Protein AF-A0A0H5RBF5-F1 (afdb_monomer_lite)

Organism: NCBI:txid70186

Foldseek 3Di:
DPPCDPLNVVLVVLVVVLVVLVVVLVVCVVPPVVVNVVSVVVNVVSVVVNVVSVVVCVVPVLNVVCVVCLVVVCLLVDDPVVCCVPNVDPPVVSVVVNVVSVVVVVVD

Sequence (108 aa):
MARVSIRASLLADAERTLRAVLMQYGLCQFRNRRRAAMLLRSTNNLVQLILCIRQVRNINPRRRLIRDLGALRILPFFDVDEFLQEVRVSQPTFACMKLKIVQCFITI

Structure (mmCIF, N/CA/C/O backbone):
data_AF-A0A0H5RBF5-F1
#
_entry.id   AF-A0A0H5RBF5-F1
#
loop_
_atom_site.group_PDB
_atom_site.id
_atom_site.type_symbol
_atom_site.label_atom_id
_atom_site.label_alt_id
_atom_site.label_comp_id
_atom_site.label_asym_id
_atom_site.label_entity_id
_atom_site.label_seq_id
_atom_site.pdbx_PDB_ins_code
_atom_site.Cartn_x
_atom_site.Cartn_y
_atom_site.Cartn_z
_atom_site.occupancy
_atom_site.B_iso_or_equiv
_atom_site.auth_seq_id
_atom_site.auth_comp_id
_atom_site.auth_asym_id
_atom_site.auth_atom_id
_atom_site.pdbx_PDB_model_num
ATOM 1 N N . MET A 1 1 ? 21.710 -10.453 -3.126 1.00 37.41 1 MET A N 1
ATOM 2 C CA . MET A 1 1 ? 20.642 -9.740 -2.385 1.00 37.41 1 MET A CA 1
ATOM 3 C C . MET A 1 1 ? 19.960 -8.754 -3.320 1.00 37.41 1 MET A C 1
ATOM 5 O O . MET A 1 1 ? 20.635 -7.875 -3.845 1.00 37.41 1 MET A O 1
ATOM 9 N N . ALA A 1 2 ? 18.662 -8.914 -3.590 1.00 39.25 2 ALA A N 1
ATOM 10 C CA . ALA A 1 2 ? 17.923 -7.949 -4.404 1.00 39.25 2 ALA A CA 1
ATOM 11 C C . ALA A 1 2 ? 17.977 -6.570 -3.724 1.00 39.25 2 ALA A C 1
ATOM 13 O O . ALA A 1 2 ? 17.593 -6.452 -2.562 1.00 39.25 2 ALA A O 1
ATOM 14 N N . ARG A 1 3 ? 18.474 -5.534 -4.416 1.00 44.75 3 ARG A N 1
ATOM 15 C CA . ARG A 1 3 ? 18.419 -4.146 -3.928 1.00 44.75 3 ARG A CA 1
ATOM 16 C C . ARG A 1 3 ? 16.952 -3.733 -3.829 1.00 44.75 3 ARG A C 1
ATOM 18 O O . ARG A 1 3 ? 16.362 -3.272 -4.806 1.00 44.75 3 ARG A O 1
ATOM 25 N N . VAL A 1 4 ? 16.344 -3.921 -2.661 1.00 55.50 4 VAL A N 1
ATOM 26 C CA . VAL A 1 4 ? 15.023 -3.367 -2.374 1.00 55.50 4 VAL A CA 1
ATOM 27 C C . VAL A 1 4 ? 15.197 -1.854 -2.362 1.00 55.50 4 VAL A C 1
ATOM 29 O O . VAL A 1 4 ? 15.941 -1.311 -1.551 1.00 55.50 4 VAL A O 1
ATOM 32 N N . SER A 1 5 ? 14.567 -1.161 -3.311 1.00 71.94 5 SER A N 1
ATOM 33 C CA . SER A 1 5 ? 14.595 0.303 -3.323 1.00 71.94 5 SER A CA 1
ATOM 34 C C . SER A 1 5 ? 14.095 0.823 -1.971 1.00 71.94 5 SER A C 1
ATOM 36 O O . SER A 1 5 ? 13.079 0.320 -1.493 1.00 71.94 5 SER A O 1
ATOM 38 N N . ILE A 1 6 ? 14.745 1.838 -1.392 1.00 75.50 6 ILE A N 1
ATOM 39 C CA . ILE A 1 6 ? 14.357 2.464 -0.107 1.00 75.50 6 ILE A CA 1
ATOM 40 C C . ILE A 1 6 ? 12.849 2.753 -0.068 1.00 75.50 6 ILE A C 1
ATOM 42 O O . ILE A 1 6 ? 12.163 2.460 0.902 1.00 75.50 6 ILE A O 1
ATOM 46 N N . ARG A 1 7 ? 12.299 3.212 -1.194 1.00 73.00 7 ARG A N 1
ATOM 47 C CA . ARG A 1 7 ? 10.864 3.436 -1.400 1.00 73.00 7 ARG A CA 1
ATOM 48 C C . ARG A 1 7 ? 9.990 2.188 -1.211 1.00 73.00 7 ARG A C 1
ATOM 50 O O . ARG A 1 7 ? 8.898 2.291 -0.669 1.00 73.00 7 ARG A O 1
ATOM 57 N N . ALA A 1 8 ? 10.425 1.032 -1.707 1.00 73.56 8 ALA A N 1
ATOM 58 C CA . ALA A 1 8 ? 9.702 -0.229 -1.542 1.00 73.56 8 ALA A CA 1
ATOM 59 C C . ALA A 1 8 ? 9.747 -0.719 -0.088 1.00 73.56 8 ALA A C 1
ATOM 61 O O . ALA A 1 8 ? 8.741 -1.234 0.387 1.00 73.56 8 ALA A O 1
ATOM 62 N N . SER A 1 9 ? 10.861 -0.489 0.622 1.00 79.25 9 SER A N 1
ATOM 63 C CA . SER A 1 9 ? 10.934 -0.721 2.073 1.00 79.25 9 SER A CA 1
ATOM 64 C C . SER A 1 9 ? 9.962 0.192 2.818 1.00 79.25 9 SER A C 1
ATOM 66 O O . SER A 1 9 ? 9.097 -0.299 3.531 1.00 79.25 9 SER A O 1
ATOM 68 N N . LEU A 1 10 ? 10.012 1.503 2.550 1.00 81.69 10 LEU A N 1
ATOM 69 C CA . LEU A 1 10 ? 9.112 2.491 3.154 1.00 81.69 10 LEU A CA 1
ATOM 70 C C . LEU A 1 10 ? 7.634 2.154 2.926 1.00 81.69 10 LEU A C 1
ATOM 72 O O . LEU A 1 10 ? 6.821 2.291 3.834 1.00 81.69 10 LEU A O 1
ATOM 76 N N . LEU A 1 11 ? 7.278 1.696 1.724 1.00 85.44 11 LEU A N 1
ATOM 77 C CA . LEU A 1 11 ? 5.909 1.295 1.412 1.00 85.44 11 LEU A CA 1
ATOM 78 C C . LEU A 1 11 ? 5.495 0.025 2.166 1.00 85.44 11 LEU A C 1
ATOM 80 O O . LEU A 1 11 ? 4.389 -0.025 2.695 1.00 85.44 11 LEU A O 1
ATOM 84 N N . ALA A 1 12 ? 6.373 -0.975 2.256 1.00 84.19 12 ALA A N 1
ATOM 85 C CA . ALA A 1 12 ? 6.096 -2.191 3.017 1.00 84.19 12 ALA A CA 1
ATOM 86 C C . ALA A 1 12 ? 5.942 -1.906 4.522 1.00 84.19 12 ALA A C 1
ATOM 88 O O . ALA A 1 12 ? 5.040 -2.444 5.165 1.00 84.19 12 ALA A O 1
ATOM 89 N N . ASP A 1 13 ? 6.776 -1.028 5.078 1.00 89.00 13 ASP A N 1
ATOM 90 C CA . ASP A 1 13 ? 6.721 -0.648 6.491 1.00 89.00 13 ASP A CA 1
ATOM 91 C C . ASP A 1 13 ? 5.478 0.202 6.803 1.00 89.00 13 ASP A C 1
ATOM 93 O O . ASP A 1 13 ? 4.802 -0.020 7.814 1.00 89.00 13 ASP A O 1
ATOM 97 N N . ALA A 1 14 ? 5.094 1.101 5.892 1.00 87.50 14 ALA A N 1
ATOM 98 C CA . ALA A 1 14 ? 3.827 1.824 5.972 1.00 87.50 14 ALA A CA 1
ATOM 99 C C . ALA A 1 14 ? 2.616 0.869 5.909 1.00 87.50 14 ALA A C 1
ATOM 101 O O . ALA A 1 14 ? 1.680 0.980 6.693 1.00 87.50 14 ALA A O 1
ATOM 102 N N . GLU A 1 15 ? 2.621 -0.138 5.035 1.00 89.06 15 GLU A N 1
ATOM 103 C CA . GLU A 1 15 ? 1.514 -1.103 4.967 1.00 89.06 15 GLU A CA 1
ATOM 104 C C . GLU A 1 15 ? 1.416 -1.983 6.226 1.00 89.06 15 GLU A C 1
ATOM 106 O O . GLU A 1 15 ? 0.312 -2.294 6.682 1.00 89.06 15 GLU A O 1
ATOM 111 N N . ARG A 1 16 ? 2.549 -2.355 6.836 1.00 92.12 16 ARG A N 1
ATOM 112 C CA . ARG A 1 16 ? 2.571 -3.087 8.116 1.00 92.12 16 ARG A CA 1
ATOM 113 C C . ARG A 1 16 ? 2.011 -2.251 9.263 1.00 92.12 16 ARG A C 1
ATOM 115 O O . ARG A 1 16 ? 1.180 -2.741 10.027 1.00 92.12 16 ARG A O 1
ATOM 122 N N . THR A 1 17 ? 2.434 -0.993 9.368 1.00 92.62 17 THR A N 1
ATOM 123 C CA . THR A 1 17 ? 1.946 -0.073 10.406 1.00 92.62 17 THR A CA 1
ATOM 124 C C . THR A 1 17 ? 0.454 0.218 10.246 1.00 92.62 17 THR A C 1
ATOM 126 O O . THR A 1 17 ? -0.265 0.218 11.245 1.00 92.62 17 THR A O 1
ATOM 129 N N . LEU A 1 18 ? -0.051 0.331 9.012 1.00 91.56 18 LEU A N 1
ATOM 130 C CA . LEU A 1 18 ? -1.485 0.481 8.745 1.00 91.56 18 LEU A CA 1
ATOM 131 C C . LEU A 1 18 ? -2.309 -0.666 9.338 1.00 91.56 18 LEU A C 1
ATOM 133 O O . LEU A 1 18 ? -3.311 -0.429 10.010 1.00 91.56 18 LEU A O 1
ATOM 137 N N . ARG A 1 19 ? -1.873 -1.914 9.125 1.00 91.88 19 ARG A N 1
ATOM 138 C CA . ARG A 1 19 ? -2.563 -3.102 9.654 1.00 91.88 19 ARG A CA 1
ATOM 139 C C . ARG A 1 19 ? -2.601 -3.099 11.180 1.00 91.88 19 ARG A C 1
ATOM 141 O O . ARG A 1 19 ? -3.652 -3.367 11.757 1.00 91.88 19 ARG A O 1
ATOM 148 N N . ALA A 1 20 ? -1.486 -2.756 11.825 1.00 92.38 20 ALA A N 1
ATOM 149 C CA . ALA A 1 20 ? -1.410 -2.687 13.282 1.00 92.38 20 ALA A CA 1
ATOM 150 C C . ALA A 1 20 ? -2.366 -1.626 13.858 1.00 92.38 20 ALA A C 1
ATOM 152 O O . ALA A 1 20 ? -3.091 -1.898 14.815 1.00 92.38 20 ALA A O 1
ATOM 153 N N . VAL A 1 21 ? -2.420 -0.438 13.248 1.00 91.31 21 VAL A N 1
ATOM 154 C CA . VAL A 1 21 ? -3.312 0.649 13.685 1.00 91.31 21 VAL A CA 1
ATOM 155 C C . VAL A 1 21 ? -4.784 0.289 13.456 1.00 91.31 21 VAL A C 1
ATOM 157 O O . VAL A 1 21 ? -5.608 0.530 14.337 1.00 91.31 21 VAL A O 1
ATOM 160 N N . LEU A 1 22 ? -5.120 -0.347 12.330 1.00 90.44 22 LEU A N 1
ATOM 161 C CA . LEU A 1 22 ? -6.482 -0.816 12.046 1.00 90.44 22 LEU A CA 1
ATOM 162 C C . LEU A 1 22 ? -6.959 -1.869 13.053 1.00 90.44 22 LEU A C 1
ATOM 164 O O . LEU A 1 22 ? -8.096 -1.800 13.520 1.00 90.44 22 LEU A O 1
ATOM 168 N N . MET A 1 23 ? -6.091 -2.807 13.444 1.00 92.31 23 MET A N 1
ATOM 169 C CA . MET A 1 23 ? -6.410 -3.768 14.505 1.00 92.31 23 MET A CA 1
ATOM 170 C C . MET A 1 23 ? -6.664 -3.061 15.841 1.00 92.31 23 MET A C 1
ATOM 172 O O . MET A 1 23 ? -7.667 -3.328 16.504 1.00 92.31 23 MET A O 1
ATOM 176 N N . GLN A 1 24 ? -5.806 -2.108 16.222 1.00 90.88 24 GLN A N 1
ATOM 177 C CA . GLN A 1 24 ? -6.004 -1.319 17.442 1.00 90.88 24 GLN A CA 1
ATOM 178 C C . GLN A 1 24 ? -7.305 -0.511 17.404 1.00 90.88 24 GLN A C 1
ATOM 180 O O . GLN A 1 24 ? -7.985 -0.399 18.426 1.00 90.88 24 GLN A O 1
ATOM 185 N N . TYR A 1 25 ? -7.671 0.031 16.241 1.00 92.06 25 TYR A N 1
ATOM 186 C CA . TYR A 1 25 ? -8.935 0.732 16.043 1.00 92.06 25 TYR A CA 1
ATOM 187 C C . TYR A 1 25 ? -10.132 -0.202 16.262 1.00 92.06 25 TYR A C 1
ATOM 189 O O . TYR A 1 25 ? -11.011 0.130 17.060 1.00 92.06 25 TYR A O 1
ATOM 197 N N . GLY A 1 26 ? -10.122 -1.390 15.645 1.00 89.50 26 GLY A N 1
ATOM 198 C CA . GLY A 1 26 ? -11.180 -2.392 15.801 1.00 89.50 26 GLY A CA 1
ATOM 199 C C . GLY A 1 26 ? -11.394 -2.828 17.254 1.00 89.50 26 GLY A C 1
ATOM 200 O O . GLY A 1 26 ? -12.529 -3.026 17.679 1.00 89.50 26 GLY A O 1
ATOM 201 N N . LEU A 1 27 ? -10.322 -2.892 18.050 1.00 90.94 27 LEU A N 1
ATOM 202 C CA . LEU A 1 27 ? -10.406 -3.171 19.488 1.00 90.94 27 LEU A CA 1
ATOM 203 C C . LEU A 1 27 ? -10.899 -1.961 20.301 1.00 90.94 27 LEU A C 1
ATOM 205 O O . LEU A 1 27 ? -11.657 -2.108 21.260 1.00 90.94 27 LEU A O 1
ATOM 20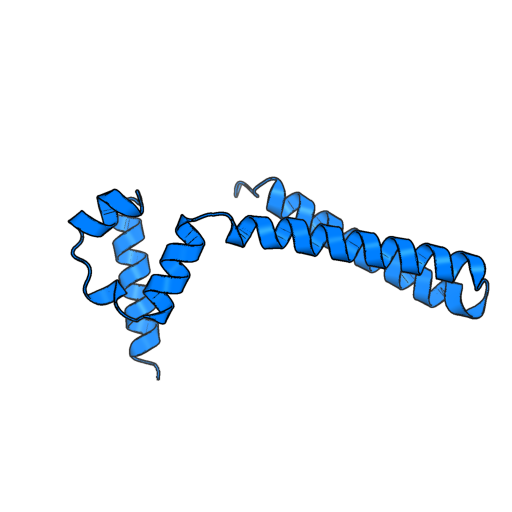9 N N . CYS A 1 28 ? -10.473 -0.747 19.942 1.00 90.88 28 CYS A N 1
ATOM 210 C CA . CYS A 1 28 ? -10.785 0.463 20.706 1.00 90.88 28 CYS A CA 1
ATOM 211 C C . CYS A 1 28 ? -12.184 1.029 20.434 1.00 90.88 28 CYS A C 1
ATOM 213 O O . CYS A 1 28 ? -12.706 1.729 21.304 1.00 90.88 28 CYS A O 1
ATOM 215 N N . GLN A 1 29 ? -12.802 0.746 19.282 1.00 90.62 29 GLN A N 1
ATOM 216 C CA . GLN A 1 29 ? -14.084 1.355 18.891 1.00 90.62 29 GLN A CA 1
ATOM 217 C C . GLN A 1 29 ? -15.223 1.090 19.888 1.00 90.62 29 GLN A C 1
ATOM 219 O O . GLN A 1 29 ? -16.091 1.943 20.070 1.00 90.62 29 GLN A O 1
ATOM 224 N N . PHE A 1 30 ? -15.172 -0.045 20.591 1.00 89.56 30 PHE A N 1
ATOM 225 C CA . PHE A 1 30 ? -16.202 -0.457 21.547 1.00 89.56 30 PHE A CA 1
ATOM 226 C C . PHE A 1 30 ? -15.916 -0.042 22.997 1.00 89.56 30 PHE A C 1
ATOM 228 O O . PHE A 1 30 ? -16.847 0.052 23.789 1.00 89.56 30 PHE A O 1
ATOM 235 N N . ARG A 1 31 ? -14.651 0.227 23.363 1.00 90.94 31 ARG A N 1
ATOM 236 C CA . ARG A 1 31 ? -14.266 0.594 24.746 1.00 90.94 31 ARG A CA 1
ATOM 237 C C . ARG A 1 31 ? -13.958 2.076 24.924 1.00 90.94 31 ARG A C 1
ATOM 239 O O . ARG A 1 31 ? -14.214 2.627 25.986 1.00 90.94 31 ARG A O 1
ATOM 246 N N . ASN A 1 32 ? -13.366 2.728 23.923 1.00 90.75 32 ASN A N 1
ATOM 247 C CA . ASN A 1 32 ? -12.904 4.106 24.048 1.00 90.75 32 ASN A CA 1
ATOM 248 C C . ASN A 1 32 ? -13.009 4.854 22.713 1.00 90.75 32 ASN A C 1
ATOM 250 O O . ASN A 1 32 ? -12.073 4.881 21.907 1.00 90.75 32 ASN A O 1
ATOM 254 N N . ARG A 1 33 ? -14.150 5.526 22.513 1.00 89.56 33 ARG A N 1
ATOM 255 C CA . ARG A 1 33 ? -14.451 6.286 21.289 1.00 89.56 33 ARG A CA 1
ATOM 256 C C . ARG A 1 33 ? -13.445 7.403 21.001 1.00 89.56 33 ARG A C 1
ATOM 258 O O . ARG A 1 33 ? -13.125 7.632 19.839 1.00 89.56 33 ARG A O 1
ATOM 265 N N . ARG A 1 34 ? -12.897 8.068 22.029 1.00 92.06 34 ARG A N 1
ATOM 266 C CA . ARG A 1 34 ? -11.879 9.122 21.840 1.00 92.06 34 ARG A CA 1
ATOM 267 C C . ARG A 1 34 ? -10.591 8.547 21.256 1.00 92.06 34 ARG A C 1
ATOM 269 O O . ARG A 1 34 ? -10.061 9.083 20.286 1.00 92.06 34 ARG A O 1
ATOM 276 N N . ARG A 1 35 ? -10.116 7.423 21.800 1.00 90.94 35 ARG A N 1
ATOM 277 C CA . ARG A 1 35 ? -8.931 6.726 21.278 1.00 90.94 35 ARG A CA 1
ATOM 278 C C . ARG A 1 35 ? -9.173 6.171 19.875 1.00 90.94 35 ARG A C 1
ATOM 280 O O . ARG A 1 35 ? -8.303 6.305 19.023 1.00 90.94 35 ARG A O 1
ATOM 287 N N . ALA A 1 36 ? -10.359 5.625 19.612 1.00 88.88 36 ALA A N 1
ATOM 288 C CA . ALA A 1 36 ? -10.741 5.162 18.280 1.00 88.88 36 ALA A CA 1
ATOM 289 C C . ALA A 1 36 ? -10.741 6.303 17.244 1.00 88.88 36 ALA A C 1
ATOM 291 O O . ALA A 1 36 ? -10.194 6.137 16.158 1.00 88.88 36 ALA A O 1
ATOM 292 N N . ALA A 1 37 ? -11.263 7.485 17.591 1.00 90.62 37 ALA A N 1
ATOM 293 C CA . ALA A 1 37 ? -11.230 8.653 16.710 1.00 90.62 37 ALA A CA 1
ATOM 294 C C . ALA A 1 37 ? -9.795 9.119 16.39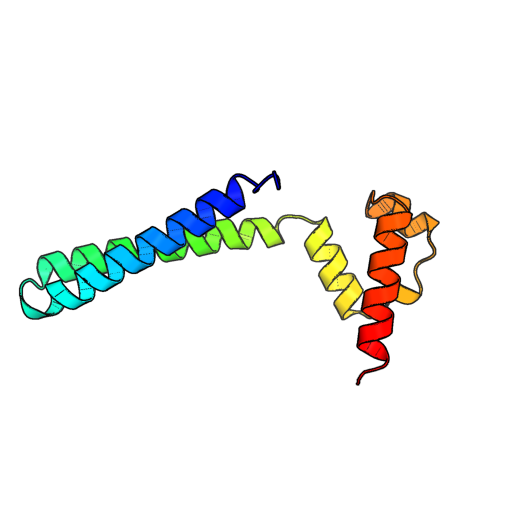5 1.00 90.62 37 ALA A C 1
ATOM 296 O O . ALA A 1 37 ? -9.500 9.472 15.254 1.00 90.62 37 ALA A O 1
ATOM 297 N N . MET A 1 38 ? -8.884 9.078 17.376 1.00 93.94 38 MET A N 1
ATOM 298 C CA . MET A 1 38 ? -7.463 9.370 17.141 1.00 93.94 38 MET A CA 1
ATOM 299 C C . MET A 1 38 ? -6.811 8.335 16.217 1.00 93.94 38 MET A C 1
ATOM 301 O O . MET A 1 38 ? -6.131 8.711 15.267 1.00 93.94 38 MET A O 1
ATOM 305 N N . LEU A 1 39 ? -7.063 7.043 16.445 1.00 91.56 39 LEU A N 1
ATOM 306 C CA . LEU A 1 39 ? -6.539 5.964 15.600 1.00 91.56 39 LEU A CA 1
ATOM 307 C C . LEU A 1 39 ? -7.060 6.056 14.160 1.00 91.56 39 LEU A C 1
ATOM 309 O O . LEU A 1 39 ? -6.299 5.830 13.221 1.00 91.56 39 LEU A O 1
ATOM 313 N N . LEU A 1 40 ? -8.320 6.453 13.970 1.00 91.75 40 LEU A N 1
ATOM 314 C CA . LEU A 1 40 ? -8.893 6.683 12.646 1.00 91.75 40 LEU A CA 1
ATOM 315 C C . LEU A 1 40 ? -8.186 7.835 11.913 1.00 91.75 40 LEU A C 1
ATOM 317 O O . LEU A 1 40 ? -7.835 7.693 10.744 1.00 91.75 40 LEU A O 1
ATOM 321 N N . ARG A 1 41 ? -7.900 8.950 12.602 1.00 92.31 41 ARG A N 1
ATOM 322 C CA . ARG A 1 41 ? -7.110 10.056 12.026 1.00 92.31 41 ARG A CA 1
ATOM 323 C C . ARG A 1 41 ? -5.706 9.599 11.629 1.00 92.31 41 ARG A C 1
ATOM 325 O O . ARG A 1 41 ? -5.276 9.876 10.513 1.00 92.31 41 ARG A O 1
ATOM 332 N N . SER A 1 42 ? -5.024 8.849 12.495 1.00 92.00 42 SER A N 1
ATOM 333 C CA . SER A 1 42 ? -3.702 8.291 12.185 1.00 92.00 42 SER A CA 1
ATOM 334 C C . SER A 1 42 ? -3.743 7.343 10.986 1.00 92.00 42 SER A C 1
ATOM 336 O O . SER A 1 42 ? -2.869 7.409 10.128 1.00 92.00 42 SER A O 1
ATOM 338 N N . THR A 1 43 ? -4.783 6.511 10.886 1.00 91.31 43 THR A N 1
ATOM 339 C CA . THR A 1 43 ? -5.015 5.618 9.739 1.00 91.31 43 THR A CA 1
ATOM 340 C C . THR A 1 43 ? -5.146 6.422 8.446 1.00 91.31 43 THR A C 1
ATOM 342 O O . THR A 1 43 ? -4.458 6.127 7.472 1.00 91.31 43 THR A O 1
ATOM 345 N N . ASN A 1 44 ? -5.964 7.478 8.446 1.00 89.69 44 ASN A N 1
ATOM 346 C CA . ASN A 1 44 ? -6.163 8.334 7.276 1.00 89.69 44 ASN A CA 1
ATOM 347 C C . ASN A 1 44 ? -4.863 9.022 6.832 1.00 89.69 44 ASN A C 1
ATOM 349 O O . ASN A 1 44 ? -4.538 8.996 5.645 1.00 89.69 44 ASN A O 1
ATOM 353 N N . ASN A 1 45 ? -4.083 9.563 7.773 1.00 90.38 45 ASN A N 1
ATOM 354 C CA . ASN A 1 45 ? -2.780 10.169 7.476 1.00 90.38 45 ASN A CA 1
ATOM 355 C C . ASN A 1 45 ? -1.812 9.152 6.851 1.00 90.38 45 ASN A C 1
ATOM 357 O O . ASN A 1 45 ? -1.076 9.462 5.914 1.00 90.38 45 ASN A O 1
ATOM 361 N N . LEU A 1 46 ? -1.831 7.914 7.344 1.00 90.69 46 LEU A N 1
ATOM 362 C CA . LEU A 1 46 ? -0.956 6.855 6.857 1.00 90.69 46 LEU A CA 1
ATOM 363 C C . LEU A 1 46 ? -1.369 6.360 5.459 1.00 90.69 46 LEU A C 1
ATOM 365 O O . LEU A 1 46 ? -0.513 6.107 4.613 1.00 90.69 46 LEU A O 1
ATOM 369 N N . VAL A 1 47 ? -2.675 6.297 5.176 1.00 89.50 47 VAL A N 1
ATOM 370 C CA . VAL A 1 47 ? -3.200 6.032 3.826 1.00 89.50 47 VAL A CA 1
ATOM 371 C C . VAL A 1 47 ? -2.783 7.137 2.854 1.00 89.50 47 VAL A C 1
ATOM 373 O O . VAL A 1 47 ? -2.308 6.829 1.761 1.00 89.50 47 VAL A O 1
ATOM 376 N N . GLN A 1 48 ? -2.890 8.411 3.249 1.00 88.75 48 GLN A N 1
ATOM 377 C CA . GLN A 1 48 ? -2.416 9.534 2.432 1.00 88.75 48 GLN A CA 1
ATOM 378 C C . GLN A 1 48 ? -0.919 9.416 2.119 1.00 88.75 48 GLN A C 1
ATOM 380 O O . GLN A 1 48 ? -0.527 9.539 0.960 1.00 88.75 48 GLN A O 1
ATOM 385 N N . LEU A 1 49 ? -0.087 9.088 3.112 1.00 85.81 49 LEU A N 1
ATOM 38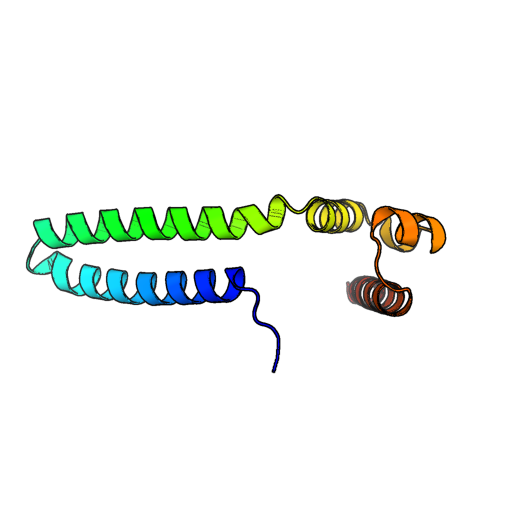6 C CA . LEU A 1 49 ? 1.346 8.860 2.910 1.00 85.81 49 LEU A CA 1
ATOM 387 C C . LEU A 1 49 ? 1.614 7.733 1.898 1.00 85.81 49 LEU A C 1
ATOM 389 O O . LEU A 1 49 ? 2.419 7.903 0.979 1.00 85.81 49 LEU A O 1
ATOM 393 N N . ILE A 1 50 ? 0.922 6.596 2.026 1.00 87.12 50 ILE A N 1
ATOM 394 C CA . ILE A 1 50 ? 1.044 5.471 1.086 1.00 87.12 50 ILE A CA 1
ATOM 395 C C . ILE A 1 50 ? 0.670 5.912 -0.333 1.00 87.12 50 ILE A C 1
ATOM 397 O O . ILE A 1 50 ? 1.373 5.570 -1.289 1.00 87.12 50 ILE A O 1
ATOM 401 N N . LEU A 1 51 ? -0.406 6.689 -0.489 1.00 81.75 51 LEU A N 1
ATOM 402 C CA . LEU A 1 51 ? -0.817 7.230 -1.784 1.00 81.75 51 LEU A CA 1
ATOM 403 C C . LEU A 1 51 ? 0.248 8.162 -2.372 1.00 81.75 51 LEU A C 1
ATOM 405 O O . LEU A 1 51 ? 0.599 7.983 -3.537 1.00 81.75 51 LEU A O 1
ATOM 409 N N . CYS A 1 52 ? 0.835 9.064 -1.583 1.00 81.75 52 CYS A N 1
ATOM 410 C CA . CYS A 1 52 ? 1.935 9.927 -2.024 1.00 81.75 52 CYS A CA 1
ATOM 411 C C . CYS A 1 52 ? 3.145 9.107 -2.506 1.00 81.75 52 CYS A C 1
ATOM 413 O O . CYS A 1 52 ? 3.646 9.312 -3.613 1.00 81.75 52 CYS A O 1
ATOM 415 N N . ILE A 1 53 ? 3.576 8.100 -1.736 1.00 78.50 53 ILE A N 1
ATOM 416 C CA . ILE A 1 53 ? 4.693 7.211 -2.113 1.00 78.50 53 ILE A CA 1
ATOM 417 C C . ILE A 1 53 ? 4.382 6.441 -3.410 1.00 78.50 53 ILE A C 1
ATOM 419 O O . ILE A 1 53 ? 5.263 6.219 -4.256 1.00 78.50 53 ILE A O 1
ATOM 423 N N . ARG A 1 54 ? 3.122 6.026 -3.594 1.00 74.44 54 ARG A N 1
ATOM 424 C CA . ARG A 1 54 ? 2.653 5.378 -4.826 1.00 74.44 54 ARG A CA 1
ATOM 425 C C . ARG A 1 54 ? 2.622 6.357 -5.999 1.00 74.44 54 ARG A C 1
ATOM 427 O O . ARG A 1 54 ? 3.053 5.970 -7.082 1.00 74.44 54 ARG A O 1
ATOM 434 N N . GLN A 1 55 ? 2.211 7.607 -5.800 1.00 70.38 55 GLN A N 1
ATOM 435 C CA . GLN A 1 55 ? 2.194 8.648 -6.833 1.00 70.38 55 GLN A CA 1
ATOM 436 C C . GLN A 1 55 ? 3.595 9.012 -7.333 1.00 70.38 55 GLN A C 1
ATOM 438 O O . GLN A 1 55 ? 3.758 9.230 -8.531 1.00 70.38 55 GLN A O 1
ATOM 443 N N . VAL A 1 56 ? 4.637 8.933 -6.497 1.00 66.69 56 VAL A N 1
ATOM 444 C CA . VAL A 1 56 ? 6.040 9.069 -6.952 1.00 66.69 56 VAL A CA 1
ATOM 445 C C . VAL A 1 56 ? 6.390 8.056 -8.060 1.00 66.69 56 VAL A C 1
ATOM 447 O O . VAL A 1 56 ? 7.240 8.318 -8.909 1.00 66.69 56 VAL A O 1
ATOM 450 N N . ARG A 1 57 ? 5.693 6.908 -8.141 1.00 56.62 57 ARG A N 1
ATOM 451 C CA . ARG A 1 57 ? 5.826 5.959 -9.265 1.00 56.62 57 ARG A CA 1
ATOM 452 C C . ARG A 1 57 ? 5.393 6.565 -10.607 1.00 56.62 57 ARG A C 1
ATOM 454 O O . ARG A 1 57 ? 5.979 6.194 -11.621 1.00 56.62 57 ARG A O 1
ATOM 461 N N . ASN A 1 58 ? 4.390 7.443 -10.590 1.00 51.59 58 ASN A N 1
ATOM 462 C CA . ASN A 1 58 ? 3.791 8.093 -11.760 1.00 51.59 58 ASN A CA 1
ATOM 463 C C . ASN A 1 58 ? 4.501 9.397 -12.149 1.00 51.59 58 ASN A C 1
ATOM 465 O O . ASN A 1 58 ? 4.329 9.856 -13.271 1.00 51.59 58 ASN A O 1
ATOM 469 N N . ILE A 1 59 ? 5.314 9.967 -11.253 1.00 51.44 59 ILE A N 1
ATOM 470 C CA . ILE A 1 59 ? 6.175 11.121 -11.563 1.00 51.44 59 ILE A CA 1
ATOM 471 C C . ILE A 1 59 ? 7.351 10.700 -12.447 1.00 51.44 59 ILE A C 1
ATOM 473 O O . ILE A 1 59 ? 7.903 11.525 -13.159 1.00 51.44 59 ILE A O 1
ATOM 477 N N . ASN A 1 60 ? 7.729 9.417 -12.444 1.00 53.09 60 ASN A N 1
ATOM 478 C CA . ASN A 1 60 ? 8.795 8.922 -13.306 1.00 53.09 60 ASN A CA 1
ATOM 479 C C . ASN A 1 60 ? 8.341 8.998 -14.778 1.00 53.09 60 ASN A C 1
ATOM 481 O O . ASN A 1 60 ? 7.549 8.140 -15.196 1.00 53.09 60 ASN A O 1
ATOM 485 N N . PRO A 1 61 ? 8.845 9.961 -15.578 1.00 54.66 61 PRO A N 1
ATOM 486 C CA . PRO A 1 61 ? 8.355 10.194 -16.935 1.00 54.66 61 PRO A CA 1
ATOM 487 C C . PRO A 1 61 ? 8.512 8.935 -17.791 1.00 54.66 61 PRO A C 1
ATOM 489 O O . PRO A 1 61 ? 7.636 8.621 -18.577 1.00 54.66 61 PRO A O 1
ATOM 492 N N . ARG A 1 62 ? 9.536 8.114 -17.516 1.00 55.88 62 ARG A N 1
ATOM 493 C CA . ARG A 1 62 ? 9.790 6.821 -18.172 1.00 55.88 62 ARG A CA 1
ATOM 494 C C . ARG A 1 62 ? 8.671 5.789 -17.994 1.00 55.88 62 ARG A C 1
ATOM 496 O O . ARG A 1 62 ? 8.354 5.064 -18.924 1.00 55.88 62 ARG A O 1
ATOM 503 N N . ARG A 1 63 ? 8.074 5.679 -16.800 1.00 56.38 63 ARG A N 1
ATOM 504 C CA . ARG A 1 63 ? 6.989 4.703 -16.547 1.00 56.38 63 ARG A CA 1
ATOM 505 C C . ARG A 1 63 ? 5.648 5.194 -17.069 1.00 56.38 63 ARG A C 1
ATOM 507 O O . ARG A 1 63 ? 4.816 4.369 -17.428 1.00 56.38 63 ARG A O 1
ATOM 514 N N . ARG A 1 64 ? 5.462 6.514 -17.093 1.00 59.78 64 ARG A N 1
ATOM 515 C CA . ARG A 1 64 ? 4.327 7.159 -17.742 1.00 59.78 64 ARG A CA 1
ATOM 516 C C . ARG A 1 64 ? 4.408 6.956 -19.257 1.00 59.78 64 ARG A C 1
ATOM 518 O O . ARG A 1 64 ? 3.497 6.364 -19.805 1.00 59.78 64 ARG A O 1
ATOM 525 N N . LEU A 1 65 ? 5.562 7.237 -19.866 1.00 60.47 65 LEU A N 1
ATOM 526 C CA . LEU A 1 65 ? 5.839 7.006 -21.286 1.00 60.47 65 LEU A CA 1
ATOM 527 C C . LEU A 1 65 ? 5.625 5.539 -21.690 1.00 60.47 65 LEU A C 1
ATOM 529 O O . LEU A 1 65 ? 4.892 5.273 -22.626 1.00 60.47 65 LEU A O 1
ATOM 533 N N . ILE A 1 66 ? 6.161 4.564 -20.943 1.00 60.94 66 ILE A N 1
ATOM 534 C CA . ILE A 1 66 ? 5.934 3.132 -21.234 1.00 60.94 66 ILE A CA 1
ATOM 535 C C . ILE A 1 66 ? 4.449 2.750 -21.122 1.00 60.94 66 ILE A C 1
ATOM 537 O O . ILE A 1 66 ? 3.960 1.941 -21.908 1.00 60.94 66 ILE A O 1
ATOM 541 N N . ARG A 1 67 ? 3.720 3.304 -20.145 1.00 59.00 67 ARG A N 1
ATOM 542 C CA . ARG A 1 67 ? 2.282 3.046 -19.988 1.00 59.00 67 ARG A CA 1
ATOM 543 C C . ARG A 1 67 ? 1.477 3.680 -21.121 1.00 59.00 67 ARG A C 1
ATOM 545 O O . ARG A 1 67 ? 0.565 3.032 -21.619 1.00 59.00 67 ARG A O 1
ATOM 552 N N . ASP A 1 68 ? 1.830 4.894 -21.522 1.00 59.72 68 ASP A N 1
ATOM 553 C CA . ASP A 1 68 ? 1.149 5.653 -22.567 1.00 59.72 68 ASP A CA 1
ATOM 554 C C . ASP A 1 68 ? 1.436 5.032 -23.950 1.00 59.72 68 ASP A C 1
ATOM 556 O O . ASP A 1 68 ? 0.505 4.720 -24.688 1.00 59.72 68 ASP A O 1
ATOM 560 N N . LEU A 1 69 ? 2.695 4.693 -24.254 1.00 58.31 69 LEU A N 1
ATOM 561 C CA . LEU A 1 69 ? 3.095 3.952 -25.462 1.00 58.31 69 LEU A CA 1
ATOM 562 C C . LEU A 1 69 ? 2.509 2.529 -25.502 1.00 58.31 69 LEU A C 1
ATOM 564 O O . LEU A 1 69 ? 2.171 2.016 -26.571 1.00 58.31 69 LEU A O 1
ATOM 568 N N . GLY A 1 70 ? 2.358 1.894 -24.335 1.00 57.31 70 GLY A N 1
ATOM 569 C CA . GLY A 1 70 ? 1.673 0.611 -24.177 1.00 57.31 70 GLY A CA 1
ATOM 570 C C . GLY A 1 70 ? 0.172 0.700 -24.428 1.00 57.31 70 GLY A C 1
ATOM 571 O O . GLY A 1 70 ? -0.378 -0.158 -25.115 1.00 57.31 70 GLY A O 1
ATOM 572 N N . ALA A 1 71 ? -0.481 1.751 -23.930 1.00 57.53 71 ALA A N 1
ATOM 573 C CA . ALA A 1 71 ? -1.899 2.012 -24.163 1.00 57.53 71 ALA A CA 1
ATOM 574 C C . ALA A 1 71 ? -2.198 2.302 -25.641 1.00 57.53 71 ALA A C 1
ATOM 576 O O . ALA A 1 71 ? -3.232 1.876 -26.148 1.00 57.53 71 ALA A O 1
ATOM 577 N N . LEU A 1 72 ? -1.273 2.962 -26.341 1.00 57.28 72 LEU A N 1
ATOM 578 C CA . LEU A 1 72 ? -1.393 3.263 -27.767 1.00 57.28 72 LEU A CA 1
ATOM 579 C C . LEU A 1 72 ? -1.103 2.053 -28.678 1.00 57.28 72 LEU A C 1
ATOM 581 O O . LEU A 1 72 ? -1.364 2.125 -29.873 1.00 57.28 72 LEU A O 1
ATOM 585 N N . ARG A 1 73 ? -0.589 0.932 -28.142 1.00 54.22 73 ARG A N 1
ATOM 586 C CA . ARG A 1 73 ? -0.158 -0.263 -28.905 1.00 54.22 73 ARG A CA 1
ATOM 587 C C . ARG A 1 73 ? 0.914 0.013 -29.978 1.00 54.22 73 ARG A C 1
ATOM 589 O O . ARG A 1 73 ? 1.109 -0.813 -30.863 1.00 54.22 73 ARG A O 1
ATOM 596 N N . ILE A 1 74 ? 1.641 1.131 -29.886 1.00 56.28 74 ILE A N 1
ATOM 597 C CA . ILE A 1 74 ? 2.644 1.552 -30.891 1.00 56.28 74 ILE A CA 1
ATOM 598 C C . ILE A 1 74 ? 4.032 0.950 -30.596 1.00 56.28 74 ILE A C 1
ATOM 600 O O . ILE A 1 74 ? 4.871 0.847 -31.482 1.00 56.28 74 ILE A O 1
ATOM 604 N N . LEU A 1 75 ? 4.260 0.451 -29.374 1.00 53.81 75 LEU A N 1
ATOM 605 C CA . LEU A 1 75 ? 5.516 -0.196 -28.946 1.00 53.81 75 LEU A CA 1
ATOM 606 C C . LEU A 1 75 ? 6.130 -1.229 -29.921 1.00 53.81 75 LEU A C 1
ATOM 608 O O . LEU A 1 75 ? 7.357 -1.283 -29.986 1.00 53.81 75 LEU A O 1
ATOM 612 N N . PRO A 1 76 ? 5.365 -2.057 -30.663 1.00 54.97 76 PRO A N 1
ATOM 613 C CA . PRO A 1 76 ? 5.942 -3.006 -31.617 1.00 54.97 76 PRO A CA 1
ATOM 614 C C . PRO A 1 76 ? 6.590 -2.348 -32.845 1.00 54.97 76 PRO A C 1
ATOM 616 O O . PRO A 1 76 ? 7.455 -2.979 -33.457 1.00 54.97 76 PRO A O 1
ATOM 619 N N . PHE A 1 77 ? 6.170 -1.122 -33.178 1.00 56.94 77 PHE A N 1
ATOM 620 C CA . PHE A 1 77 ? 6.513 -0.388 -34.401 1.00 56.94 77 PHE A CA 1
ATOM 621 C C . PHE A 1 77 ? 7.667 0.604 -34.225 1.00 56.94 77 PHE A C 1
ATOM 623 O O . PHE A 1 77 ? 8.131 1.155 -35.214 1.00 56.94 77 PHE A O 1
ATOM 630 N N . PHE A 1 78 ? 8.131 0.829 -32.994 1.00 52.53 78 PHE A N 1
ATOM 631 C CA . PHE A 1 78 ? 9.323 1.639 -32.757 1.00 52.53 78 PHE A CA 1
ATOM 632 C C . PHE A 1 78 ? 10.580 0.863 -33.161 1.00 52.53 78 PHE A C 1
ATOM 634 O O . PHE A 1 78 ? 10.817 -0.255 -32.675 1.00 52.53 78 PHE A O 1
ATOM 641 N N . ASP A 1 79 ? 11.388 1.479 -34.024 1.00 52.69 79 ASP A N 1
ATOM 642 C CA . ASP A 1 79 ? 12.719 0.993 -34.359 1.00 52.69 79 ASP A CA 1
ATOM 643 C C . ASP A 1 79 ? 13.652 1.108 -33.145 1.00 52.69 79 ASP A C 1
ATOM 645 O O . ASP A 1 79 ? 13.532 1.989 -32.288 1.00 52.69 79 ASP A O 1
ATOM 649 N N . VAL A 1 80 ? 14.571 0.145 -33.041 1.00 52.53 80 VAL A N 1
ATOM 650 C CA . VAL A 1 80 ? 15.433 -0.086 -31.866 1.00 52.53 80 VAL A CA 1
ATOM 651 C C . VAL A 1 80 ? 16.230 1.171 -31.478 1.00 52.53 80 VAL A C 1
ATOM 653 O O . VAL A 1 80 ? 16.491 1.391 -30.292 1.00 52.53 80 VAL A O 1
ATOM 656 N N . ASP A 1 81 ? 16.556 2.011 -32.460 1.00 47.78 81 ASP A N 1
ATOM 657 C CA . ASP A 1 81 ? 17.390 3.202 -32.301 1.00 47.78 81 ASP A CA 1
ATOM 658 C C . ASP A 1 81 ? 16.643 4.399 -31.684 1.00 47.78 81 ASP A C 1
ATOM 660 O O . ASP A 1 81 ? 17.223 5.120 -30.867 1.00 47.78 81 ASP A O 1
ATOM 664 N N . GLU A 1 82 ? 15.342 4.563 -31.951 1.00 50.25 82 GLU A N 1
ATOM 665 C CA . GLU A 1 82 ? 14.512 5.607 -31.319 1.00 50.25 82 GLU A CA 1
ATOM 666 C C . GLU A 1 82 ? 14.260 5.292 -29.835 1.00 50.25 82 GLU A C 1
ATOM 668 O O . GLU A 1 82 ? 14.310 6.162 -28.960 1.00 50.25 82 GLU A O 1
ATOM 673 N N . PHE A 1 83 ? 14.096 4.008 -29.508 1.00 51.19 83 PHE A N 1
ATOM 674 C CA . PHE A 1 83 ? 13.848 3.560 -28.137 1.00 51.19 83 PHE A CA 1
ATOM 675 C C . PHE A 1 83 ? 15.107 3.601 -27.248 1.00 51.19 83 PHE A C 1
ATOM 677 O O . PHE A 1 83 ? 15.018 3.831 -26.034 1.00 51.19 83 PHE A O 1
ATOM 684 N N . LEU A 1 84 ? 16.294 3.401 -27.834 1.00 49.47 84 LEU A N 1
ATOM 685 C CA . LEU A 1 84 ? 17.584 3.525 -27.142 1.00 49.47 84 LEU A CA 1
ATOM 686 C C . LEU A 1 84 ? 17.848 4.964 -26.679 1.00 49.47 84 LEU A C 1
ATOM 688 O O . LEU A 1 84 ? 18.334 5.160 -25.558 1.00 49.47 84 LEU A O 1
ATOM 692 N N . GLN A 1 85 ? 17.482 5.959 -27.495 1.00 48.06 85 GLN A N 1
ATOM 693 C CA . GLN A 1 85 ? 17.661 7.373 -27.161 1.00 48.06 85 GLN A CA 1
ATOM 694 C C . GLN A 1 85 ? 16.671 7.856 -26.090 1.00 48.06 85 GLN A C 1
ATOM 696 O O . GLN A 1 85 ? 17.088 8.520 -25.134 1.00 48.06 85 GLN A O 1
ATOM 701 N N . GLU A 1 86 ? 15.392 7.477 -26.177 1.00 48.81 86 GLU A N 1
ATOM 702 C CA . GLU A 1 86 ? 14.367 7.957 -25.238 1.00 48.81 86 GLU A CA 1
ATOM 703 C C . GLU A 1 86 ? 14.336 7.195 -23.904 1.00 48.81 86 GLU A C 1
ATOM 705 O O . GLU A 1 86 ? 14.158 7.787 -22.832 1.00 48.81 86 GLU A O 1
ATOM 710 N N . VAL A 1 87 ? 14.525 5.872 -23.929 1.00 55.47 87 VAL A N 1
ATOM 711 C CA . VAL A 1 87 ? 14.267 5.017 -22.757 1.00 55.47 87 VAL A CA 1
ATOM 712 C C . VAL A 1 87 ? 15.564 4.620 -22.036 1.00 55.47 87 VAL A C 1
ATOM 714 O O . VAL A 1 87 ? 15.520 4.245 -20.858 1.00 55.47 87 VAL A O 1
ATOM 717 N N . ARG A 1 88 ? 16.733 4.798 -22.679 1.00 53.75 88 ARG A N 1
ATOM 718 C CA . ARG A 1 88 ? 18.080 4.492 -22.144 1.00 53.75 88 ARG A CA 1
ATOM 719 C C . ARG A 1 88 ? 18.145 3.130 -21.443 1.00 53.75 88 ARG A C 1
ATOM 721 O O . ARG A 1 88 ? 18.678 3.008 -20.336 1.00 53.75 88 ARG A O 1
ATOM 728 N N . VAL A 1 89 ? 17.551 2.109 -22.053 1.00 58.31 89 VAL A N 1
ATOM 729 C CA . VAL A 1 89 ? 17.621 0.727 -21.564 1.00 58.31 89 VAL A CA 1
ATOM 730 C C . VAL A 1 89 ? 18.609 -0.043 -22.422 1.00 58.31 89 VAL A C 1
ATOM 732 O O . VAL A 1 89 ? 18.716 0.206 -23.618 1.00 58.31 89 VAL A O 1
ATOM 735 N N . SER A 1 90 ? 19.320 -0.999 -21.827 1.00 60.22 90 SER A N 1
ATOM 736 C CA . SER A 1 90 ? 20.172 -1.896 -22.602 1.00 60.22 90 SER A CA 1
ATOM 737 C C . SER A 1 90 ? 19.332 -2.695 -23.607 1.00 60.22 90 SER A C 1
ATOM 739 O O . SER A 1 90 ? 18.245 -3.178 -23.277 1.00 60.22 90 SER A O 1
ATOM 741 N N . GLN A 1 91 ? 19.862 -2.870 -24.819 1.00 56.69 91 GLN A N 1
ATOM 742 C CA . GLN A 1 91 ? 19.278 -3.667 -25.903 1.00 56.69 91 GLN A CA 1
ATOM 743 C C . GLN A 1 91 ? 18.693 -5.030 -25.457 1.00 56.69 91 GLN A C 1
ATOM 745 O O . GLN A 1 91 ? 17.560 -5.333 -25.841 1.00 56.69 91 GLN A O 1
ATOM 750 N N . PRO A 1 92 ? 19.350 -5.831 -24.582 1.00 62.78 92 PRO A N 1
ATOM 751 C CA . PRO A 1 92 ? 18.764 -7.086 -24.094 1.00 62.78 92 PRO A CA 1
ATOM 752 C C . PRO A 1 92 ? 17.488 -6.891 -23.261 1.00 62.78 92 PRO A C 1
ATOM 754 O O . PRO A 1 92 ? 16.569 -7.710 -23.315 1.00 62.78 92 PRO A O 1
ATOM 757 N N . THR A 1 93 ? 17.389 -5.794 -22.510 1.00 60.56 93 THR A N 1
ATOM 758 C CA . THR A 1 93 ? 16.194 -5.488 -21.711 1.00 60.56 93 THR A CA 1
ATOM 759 C C . THR A 1 93 ? 15.029 -5.076 -22.610 1.00 60.56 93 THR A C 1
ATOM 761 O O . THR A 1 93 ? 13.890 -5.467 -22.353 1.00 60.56 93 THR A O 1
ATOM 764 N N . PHE A 1 94 ? 15.313 -4.337 -23.687 1.00 63.09 94 PHE A N 1
ATOM 765 C CA . PHE A 1 94 ? 14.315 -3.957 -24.684 1.00 63.09 94 PHE A CA 1
ATOM 766 C C . PHE A 1 94 ? 13.748 -5.176 -25.421 1.00 63.09 94 PHE A C 1
ATOM 768 O O . PHE A 1 94 ? 12.530 -5.347 -25.472 1.00 63.09 94 PHE A O 1
ATOM 775 N N . ALA A 1 95 ? 14.613 -6.076 -25.896 1.00 63.34 95 ALA A N 1
ATOM 776 C CA . ALA A 1 95 ? 14.190 -7.309 -26.560 1.00 63.34 95 ALA A CA 1
ATOM 777 C C . ALA A 1 95 ? 13.272 -8.163 -25.663 1.00 63.34 95 ALA A C 1
ATOM 779 O O . ALA A 1 95 ? 12.230 -8.646 -26.107 1.00 63.34 95 ALA A O 1
ATOM 780 N N . CYS A 1 96 ? 13.601 -8.273 -24.370 1.00 66.81 96 CYS A N 1
ATOM 781 C CA . CYS A 1 96 ? 12.776 -8.981 -23.388 1.00 66.81 96 CYS A CA 1
ATOM 782 C C . CYS A 1 96 ? 11.393 -8.329 -23.189 1.00 66.81 96 CYS A C 1
ATOM 784 O O . CYS A 1 96 ? 10.383 -9.030 -23.110 1.00 66.81 96 CYS A O 1
ATOM 786 N N . MET A 1 97 ? 11.320 -6.993 -23.136 1.00 62.53 97 MET A N 1
ATOM 787 C CA . MET A 1 97 ? 10.041 -6.277 -23.032 1.00 62.53 97 MET A CA 1
ATOM 788 C C . MET A 1 97 ? 9.186 -6.450 -24.291 1.00 62.53 97 MET A C 1
ATOM 790 O O . MET A 1 97 ? 7.995 -6.735 -24.167 1.00 62.53 97 MET A O 1
ATOM 794 N N . LYS A 1 98 ? 9.790 -6.349 -25.483 1.00 64.00 98 LYS A N 1
ATOM 795 C CA . LYS A 1 98 ? 9.102 -6.543 -26.769 1.00 64.00 98 LYS A CA 1
ATOM 796 C C . LYS A 1 98 ? 8.481 -7.941 -26.859 1.00 64.00 98 LYS A C 1
ATOM 798 O O . LYS A 1 98 ? 7.293 -8.059 -27.144 1.00 64.00 98 LYS A O 1
ATOM 803 N N . LEU A 1 99 ? 9.239 -8.984 -26.513 1.00 64.56 99 LEU A N 1
ATOM 804 C CA . LEU A 1 99 ? 8.754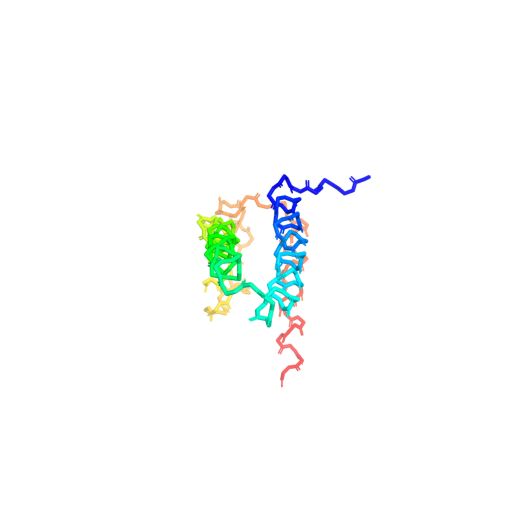 -10.371 -26.519 1.00 64.56 99 LEU A CA 1
ATOM 805 C C . LEU A 1 99 ? 7.582 -10.602 -25.556 1.00 64.56 99 LEU A C 1
ATOM 807 O O . LEU A 1 99 ? 6.586 -11.207 -25.944 1.00 64.56 99 LEU A O 1
ATOM 811 N N . LYS A 1 100 ? 7.658 -10.084 -24.322 1.00 61.81 100 LYS A N 1
ATOM 812 C CA . LYS A 1 100 ? 6.570 -10.226 -23.336 1.00 61.81 100 LYS A CA 1
ATOM 813 C C . LYS A 1 100 ? 5.282 -9.536 -23.776 1.00 61.81 100 LYS A C 1
ATOM 815 O O . LYS A 1 100 ? 4.198 -10.051 -23.529 1.00 61.81 100 LYS A O 1
ATOM 820 N N . ILE A 1 101 ? 5.400 -8.381 -24.425 1.00 60.69 101 ILE A N 1
ATOM 821 C CA . ILE A 1 101 ? 4.246 -7.636 -24.928 1.00 60.69 101 ILE A CA 1
ATOM 822 C C . ILE A 1 101 ? 3.605 -8.381 -26.103 1.00 60.69 101 ILE A C 1
ATOM 824 O O . ILE A 1 101 ? 2.394 -8.566 -26.099 1.00 60.69 101 ILE A O 1
ATOM 828 N N . VAL A 1 102 ? 4.401 -8.875 -27.059 1.00 59.03 102 VAL A N 1
ATOM 829 C CA . VAL A 1 102 ? 3.901 -9.684 -28.187 1.00 59.03 102 VAL A CA 1
ATOM 830 C C . VAL A 1 102 ? 3.200 -10.954 -27.698 1.00 59.03 102 VAL A C 1
ATOM 832 O O . VAL A 1 102 ? 2.124 -11.282 -28.184 1.00 59.03 102 VAL A O 1
ATOM 835 N N . GLN A 1 103 ? 3.744 -11.635 -26.686 1.00 56.50 103 GLN A N 1
ATOM 836 C CA . GLN A 1 103 ? 3.096 -12.808 -26.090 1.00 56.50 103 GLN A CA 1
ATOM 837 C C . GLN A 1 103 ? 1.731 -12.481 -25.467 1.00 56.50 103 GLN A C 1
ATOM 839 O O . GLN A 1 103 ? 0.790 -13.248 -25.659 1.00 56.50 103 GLN A O 1
ATOM 844 N N . CYS A 1 104 ? 1.590 -11.330 -24.797 1.00 51.34 104 CYS A N 1
ATOM 845 C CA . CYS A 1 104 ? 0.297 -10.848 -24.300 1.00 51.34 104 CYS A CA 1
ATOM 846 C C . CYS A 1 104 ? -0.717 -10.526 -25.414 1.00 51.34 104 CYS A C 1
ATOM 848 O O . CYS A 1 104 ? -1.913 -10.543 -25.142 1.00 51.34 104 CYS A O 1
ATOM 850 N N . PHE A 1 105 ? -0.273 -10.242 -26.643 1.00 48.19 105 PHE A N 1
ATOM 851 C CA . PHE A 1 105 ? -1.166 -10.023 -27.788 1.00 48.19 105 PHE A CA 1
ATOM 852 C C . PHE A 1 105 ? -1.647 -11.319 -28.454 1.00 48.19 105 PHE A C 1
ATOM 854 O O . PHE A 1 105 ? -2.711 -11.307 -29.054 1.00 48.19 105 PHE A O 1
ATOM 861 N N . ILE A 1 106 ? -0.900 -12.423 -28.349 1.00 52.34 106 ILE A N 1
ATOM 862 C CA . ILE A 1 106 ? -1.264 -13.722 -28.957 1.00 52.34 106 ILE A CA 1
ATOM 863 C C . ILE A 1 106 ? -2.282 -14.496 -28.092 1.00 52.34 106 ILE A C 1
ATOM 865 O O . ILE A 1 106 ? -2.891 -15.454 -28.552 1.00 52.34 106 ILE A O 1
ATOM 869 N N . THR A 1 107 ? -2.466 -14.102 -26.829 1.00 45.38 107 THR A N 1
ATOM 870 C CA . THR A 1 107 ? -3.310 -14.816 -25.849 1.00 45.38 107 THR A CA 1
ATOM 871 C C . THR A 1 107 ? -4.698 -14.200 -25.630 1.00 45.38 107 THR A C 1
ATOM 873 O O . THR A 1 107 ? -5.404 -14.624 -24.715 1.00 45.38 107 THR A O 1
ATOM 876 N N . ILE A 1 108 ? -5.095 -13.225 -26.454 1.00 43.66 108 ILE A N 1
ATOM 8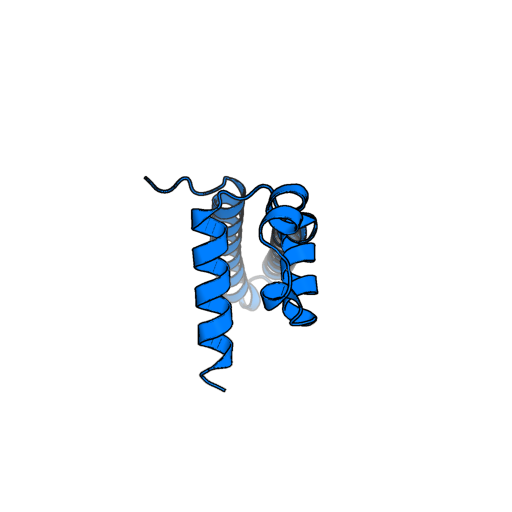77 C CA . ILE A 1 108 ? -6.454 -12.656 -26.524 1.00 43.66 108 ILE A CA 1
ATOM 878 C C . ILE A 1 108 ? -7.048 -13.052 -27.871 1.00 43.66 108 ILE A C 1
ATOM 880 O O . ILE A 1 108 ? -8.220 -13.482 -27.878 1.00 43.66 108 ILE A O 1
#

Secondary structure (DSSP, 8-state):
-----HHHHHHHHHHHHHHHHHHHHHHHTTT-HHHHHHHHHHHHHHHHHHHHHHHHHHH-HHHHHHHHHHHTT-GGGS-HHHHHHHH---HHHHHHHHHHHHHHHHT-
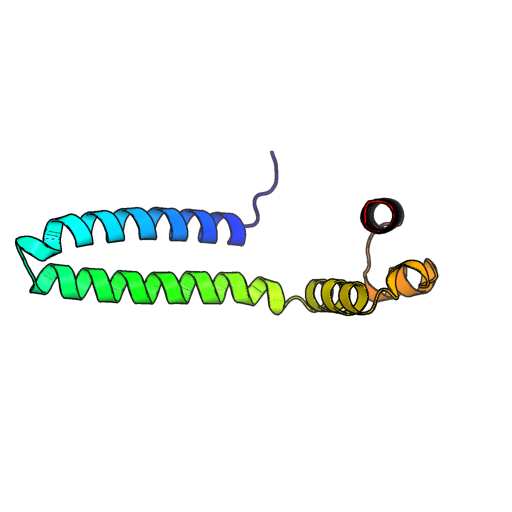
pLDDT: mean 70.45, std 17.16, range [37.41, 93.94]

Radius of gyration: 21.2 Å; chains: 1; bounding box: 37×26×59 Å